Protein AF-A0AAN4MYK6-F1 (afdb_monomer_lite)

Radius of gyration: 25.68 Å; chains: 1; bounding box: 57×17×69 Å

Foldseek 3Di:
DVVVVVVVVVVVVVCVVVVVVVVVVVVVVVDDDPVNVVVVLVVLCVPPPNNQKHAAPAQKWKDDDPDIGGRIAGDDDDPRPIGIDHDDDPDDD

Structure (mmCIF, N/CA/C/O backbone):
data_AF-A0AAN4MYK6-F1
#
_entry.id   AF-A0AAN4MYK6-F1
#
loop_
_atom_site.group_PDB
_atom_site.id
_atom_site.type_symbol
_atom_site.label_atom_id
_atom_site.label_alt_id
_atom_site.label_comp_id
_atom_site.label_asym_id
_atom_site.label_entity_id
_atom_site.label_seq_id
_atom_site.pdbx_PDB_ins_code
_atom_site.Cartn_x
_atom_site.Cartn_y
_atom_site.Cartn_z
_atom_site.occupancy
_atom_site.B_iso_or_equiv
_atom_site.auth_seq_id
_atom_site.auth_comp_id
_atom_site.auth_asym_id
_atom_site.auth_atom_id
_atom_site.pdbx_PDB_model_num
ATOM 1 N N . MET A 1 1 ? -35.687 -0.685 48.990 1.00 57.91 1 MET A N 1
ATOM 2 C CA . MET A 1 1 ? -35.704 -0.632 47.507 1.00 57.91 1 MET A CA 1
ATOM 3 C C . MET A 1 1 ? -34.691 0.355 46.911 1.00 57.91 1 MET A C 1
ATOM 5 O O . MET A 1 1 ? -34.021 -0.022 45.965 1.00 57.91 1 MET A O 1
ATOM 9 N N . LYS A 1 2 ? -34.471 1.549 47.493 1.00 61.38 2 LYS A N 1
ATOM 10 C CA . LYS A 1 2 ? -33.517 2.574 46.998 1.00 61.38 2 LYS A CA 1
ATOM 11 C C . LYS A 1 2 ? -32.081 2.073 46.713 1.00 61.38 2 LYS A C 1
ATOM 13 O O . LYS A 1 2 ? -31.557 2.341 45.642 1.00 61.38 2 LYS A O 1
ATOM 18 N N . LYS A 1 3 ? -31.475 1.268 47.603 1.00 65.88 3 LYS A N 1
ATOM 19 C CA . LYS A 1 3 ? -30.109 0.709 47.427 1.00 65.88 3 LYS A CA 1
ATOM 20 C C . LYS A 1 3 ? -29.921 -0.153 46.165 1.00 65.88 3 LYS A C 1
ATOM 22 O O . LYS A 1 3 ? -28.831 -0.152 45.608 1.00 65.88 3 LYS A O 1
ATOM 27 N N . LYS A 1 4 ? -30.961 -0.860 45.700 1.00 71.44 4 LYS A N 1
ATOM 28 C CA . LYS A 1 4 ? -30.867 -1.703 44.492 1.00 71.44 4 LYS A CA 1
ATOM 29 C C . LYS A 1 4 ? -30.833 -0.869 43.207 1.00 71.44 4 LYS A C 1
ATOM 31 O O . LYS A 1 4 ? -30.152 -1.250 42.266 1.00 71.44 4 LYS A O 1
ATOM 36 N N . TYR A 1 5 ? -31.487 0.293 43.205 1.00 79.75 5 TYR A N 1
ATOM 37 C CA . TYR A 1 5 ? -31.438 1.235 42.085 1.00 79.75 5 TYR A CA 1
ATOM 38 C C . TYR A 1 5 ? -30.071 1.917 41.966 1.00 79.75 5 TYR A C 1
ATOM 40 O O . TYR A 1 5 ? -29.556 2.031 40.863 1.00 79.75 5 TYR A O 1
ATOM 48 N N . TYR A 1 6 ? -29.434 2.284 43.085 1.00 80.94 6 TYR A N 1
ATOM 49 C CA . TYR A 1 6 ? -28.062 2.815 43.062 1.00 80.94 6 TYR A CA 1
ATOM 50 C C . TYR A 1 6 ? -27.041 1.784 42.568 1.00 80.94 6 TYR A C 1
ATOM 52 O O . TYR A 1 6 ? -26.152 2.127 41.795 1.00 80.94 6 TYR A O 1
ATOM 60 N N . ALA A 1 7 ? -27.192 0.519 42.972 1.00 81.56 7 ALA A N 1
ATOM 61 C CA . ALA A 1 7 ? -26.343 -0.563 42.483 1.00 81.56 7 ALA A CA 1
ATOM 62 C C . ALA A 1 7 ? -26.530 -0.803 40.973 1.00 81.56 7 ALA A C 1
ATOM 64 O O . ALA A 1 7 ? -25.549 -0.959 40.252 1.00 81.56 7 ALA A O 1
ATOM 65 N N . ALA A 1 8 ? -27.775 -0.770 40.485 1.00 85.88 8 ALA A N 1
ATOM 66 C CA . ALA A 1 8 ? -28.069 -0.871 39.058 1.00 85.88 8 ALA A CA 1
ATOM 67 C C . ALA A 1 8 ? -27.486 0.309 38.263 1.00 85.88 8 ALA A C 1
ATOM 69 O O . ALA A 1 8 ? -26.904 0.106 37.202 1.00 85.88 8 ALA A O 1
ATOM 70 N N . LEU A 1 9 ? -27.579 1.530 38.796 1.00 89.38 9 LEU A N 1
ATOM 71 C CA . LEU A 1 9 ? -27.024 2.722 38.156 1.00 89.38 9 LEU A CA 1
ATOM 72 C C . LEU A 1 9 ? -25.493 2.642 38.041 1.00 89.38 9 LEU A C 1
ATOM 74 O O . LEU A 1 9 ? -24.943 2.914 36.980 1.00 89.38 9 LEU A O 1
ATOM 78 N N . LEU A 1 10 ? -24.809 2.201 39.103 1.00 88.75 10 LEU A N 1
ATOM 79 C CA . LEU A 1 10 ? -23.362 1.959 39.083 1.00 88.75 10 LEU A CA 1
ATOM 80 C C . LEU A 1 10 ? -22.965 0.892 38.056 1.00 88.75 10 LEU A C 1
ATOM 82 O O . LEU A 1 10 ? -21.993 1.085 37.332 1.00 88.75 10 LEU A O 1
ATOM 86 N N . ALA A 1 11 ? -23.726 -0.200 37.951 1.00 88.50 11 ALA A N 1
ATOM 87 C CA . ALA A 1 11 ? -23.466 -1.240 36.957 1.00 88.50 11 ALA A CA 1
ATOM 88 C C . ALA A 1 11 ? -23.588 -0.708 35.518 1.00 88.50 11 ALA A C 1
ATOM 90 O O . ALA A 1 11 ? -22.723 -0.985 34.692 1.00 88.50 11 ALA A O 1
ATOM 91 N N . VAL A 1 12 ? -24.609 0.109 35.229 1.00 90.69 12 VAL A N 1
ATOM 92 C CA . VAL A 1 12 ? -24.786 0.747 33.911 1.00 90.69 12 VAL A CA 1
ATOM 93 C C . VAL A 1 12 ? -23.625 1.682 33.586 1.00 90.69 12 VAL A C 1
ATOM 95 O O . VAL A 1 12 ? -23.114 1.652 32.470 1.00 90.69 12 VAL A O 1
ATOM 98 N N . VAL A 1 13 ? -23.172 2.473 34.562 1.00 90.88 13 VAL A N 1
ATOM 99 C CA . VAL A 1 13 ? -22.015 3.359 34.395 1.00 90.88 13 VAL A CA 1
ATOM 100 C C . VAL A 1 13 ? -20.766 2.541 34.062 1.00 90.88 13 VAL A C 1
ATOM 102 O O . VAL A 1 13 ? -20.109 2.825 33.066 1.00 90.88 13 VAL A O 1
ATOM 105 N N . VAL A 1 14 ? -20.470 1.480 34.818 1.00 90.06 14 VAL A N 1
ATOM 106 C CA . VAL A 1 14 ? -19.302 0.622 34.551 1.00 90.06 14 VAL A CA 1
ATOM 107 C C . VAL A 1 14 ? -19.367 0.000 33.155 1.00 90.06 14 VAL A C 1
ATOM 109 O O . VAL A 1 14 ? -18.371 0.057 32.444 1.00 90.06 14 VAL A O 1
ATOM 112 N N . ILE A 1 15 ? -20.526 -0.524 32.737 1.00 90.69 15 ILE A N 1
ATOM 113 C CA . ILE A 1 15 ? -20.720 -1.115 31.400 1.00 90.69 15 ILE A CA 1
ATOM 114 C C . ILE A 1 15 ? -20.533 -0.069 30.293 1.00 90.69 15 ILE A C 1
ATOM 116 O O . ILE A 1 15 ? -19.908 -0.355 29.274 1.00 90.69 15 ILE A O 1
ATOM 120 N N . ALA A 1 16 ? -21.044 1.149 30.482 1.00 88.19 16 ALA A N 1
ATOM 121 C CA . ALA A 1 16 ? -20.877 2.229 29.514 1.00 88.19 16 ALA A CA 1
ATOM 122 C C . ALA A 1 16 ? -19.406 2.652 29.388 1.00 88.19 16 ALA A C 1
ATOM 124 O O . ALA A 1 16 ? -18.910 2.827 28.277 1.00 88.19 16 ALA A O 1
ATOM 125 N N . PHE A 1 17 ? -18.688 2.766 30.509 1.00 88.12 17 PHE A N 1
ATOM 126 C CA . PHE A 1 17 ? -17.268 3.114 30.504 1.00 88.12 17 PHE A CA 1
ATOM 127 C C . PHE A 1 17 ? -16.405 2.005 29.896 1.00 88.12 17 PHE A C 1
ATOM 129 O O . PHE A 1 17 ? -15.542 2.302 29.072 1.00 88.12 17 PHE A O 1
ATOM 136 N N . THR A 1 18 ? -16.624 0.736 30.242 1.00 85.69 18 THR A N 1
ATOM 137 C CA . THR A 1 18 ? -15.866 -0.371 29.638 1.00 85.69 18 THR A CA 1
ATOM 138 C C . THR A 1 18 ? -16.193 -0.528 28.157 1.00 85.69 18 THR A C 1
ATOM 140 O O . THR A 1 18 ? -15.274 -0.642 27.352 1.00 85.69 18 THR A O 1
ATOM 143 N N . GLY A 1 19 ? -17.469 -0.429 27.773 1.00 83.12 19 GLY A N 1
ATOM 144 C CA . GLY A 1 19 ? -17.897 -0.449 26.374 1.00 83.12 19 GLY A CA 1
ATOM 145 C C . GLY A 1 19 ? -17.296 0.691 25.547 1.00 83.12 19 GLY A C 1
ATOM 146 O O . GLY A 1 19 ? -16.818 0.455 24.440 1.00 83.12 19 GLY A O 1
ATOM 147 N N . TYR A 1 20 ? -17.241 1.909 26.096 1.00 84.94 20 TYR A N 1
ATOM 148 C CA . TYR A 1 20 ? -16.632 3.059 25.425 1.00 84.94 20 TYR A CA 1
ATOM 149 C C . TYR A 1 20 ? -15.118 2.894 25.235 1.00 84.94 20 TYR A C 1
ATOM 151 O O . TYR A 1 20 ? -14.603 3.175 24.155 1.00 84.94 20 TYR A O 1
ATOM 159 N N . ASN A 1 21 ? -14.404 2.395 26.249 1.00 81.31 21 ASN A N 1
ATOM 160 C CA . ASN A 1 21 ? -12.963 2.152 26.139 1.00 81.31 21 ASN A CA 1
ATOM 161 C C . ASN A 1 21 ? -12.650 1.035 25.133 1.00 81.31 21 ASN A C 1
ATOM 163 O O . ASN A 1 21 ? -11.775 1.212 24.296 1.00 81.31 21 ASN A O 1
ATOM 167 N N . VAL A 1 22 ? -13.411 -0.066 25.141 1.00 83.44 22 VAL A N 1
ATOM 168 C CA . VAL A 1 22 ? -13.265 -1.155 24.158 1.00 83.44 22 VAL A CA 1
ATOM 169 C C . VAL A 1 22 ? -13.581 -0.676 22.738 1.00 83.44 22 VAL A C 1
ATOM 171 O O . VAL A 1 22 ? -12.870 -1.026 21.799 1.00 83.44 22 VAL A O 1
ATOM 174 N N . TYR A 1 23 ? -14.617 0.148 22.557 1.00 77.56 23 TYR A N 1
ATOM 175 C CA . TYR A 1 23 ? -14.930 0.758 21.262 1.00 77.56 23 TYR A CA 1
ATOM 176 C C . TYR A 1 23 ? -13.789 1.653 20.759 1.00 77.56 23 TYR A C 1
ATOM 178 O O . TYR A 1 23 ? -13.393 1.557 19.599 1.00 77.56 23 TYR A O 1
ATOM 186 N N . GLN A 1 24 ? -13.219 2.484 21.635 1.00 76.88 24 GLN A N 1
ATOM 187 C CA . GLN A 1 24 ? -12.080 3.334 21.291 1.00 76.88 24 GLN A CA 1
ATOM 188 C C . GLN A 1 24 ? -10.816 2.523 20.973 1.00 76.88 24 GLN A C 1
ATOM 190 O O . GLN A 1 24 ? -10.134 2.850 20.006 1.00 76.88 24 GLN A O 1
ATOM 195 N N . SER A 1 25 ? -10.528 1.453 21.721 1.00 67.88 25 SER A N 1
ATOM 196 C CA . SER A 1 25 ? -9.400 0.553 21.441 1.00 67.88 25 SER A CA 1
ATOM 197 C C . SER A 1 25 ? -9.558 -0.173 20.104 1.00 67.88 25 SER A C 1
ATOM 199 O O . SER A 1 25 ? -8.632 -0.168 19.305 1.00 67.88 25 SER A O 1
ATOM 201 N N . GLN A 1 26 ? -10.745 -0.700 19.792 1.00 66.31 26 GLN A N 1
ATOM 202 C CA . GLN A 1 26 ? -10.984 -1.361 18.500 1.00 66.31 26 GLN A CA 1
ATOM 203 C C . GLN A 1 26 ? -10.919 -0.389 17.316 1.00 66.31 26 GLN A C 1
ATOM 205 O O . GLN A 1 26 ? -10.490 -0.756 16.226 1.00 66.31 26 GLN A O 1
ATOM 210 N N . LYS A 1 27 ? -11.321 0.868 17.519 1.00 64.06 27 LYS A N 1
ATOM 211 C CA . LYS A 1 27 ? -11.188 1.916 16.503 1.00 64.06 27 LYS A CA 1
ATOM 212 C C . LYS A 1 27 ? -9.724 2.314 16.265 1.00 64.06 27 LYS A C 1
ATOM 214 O O . LYS A 1 27 ? -9.407 2.753 15.165 1.00 64.06 27 LYS A O 1
ATOM 219 N N . ALA A 1 28 ? -8.851 2.149 17.259 1.00 58.66 28 ALA A N 1
ATOM 220 C CA . ALA A 1 28 ? -7.409 2.331 17.107 1.00 58.66 28 ALA A CA 1
ATOM 221 C C . ALA A 1 28 ? -6.730 1.119 16.436 1.00 58.66 28 ALA A C 1
ATOM 223 O O . ALA A 1 28 ? -5.805 1.305 15.660 1.00 5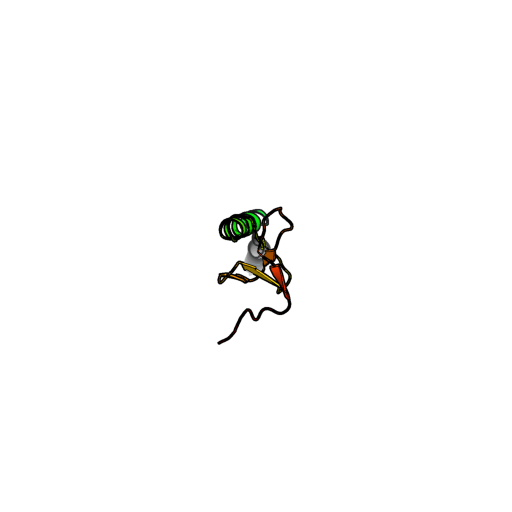8.66 28 ALA A O 1
ATOM 224 N N . ASP A 1 29 ? -7.218 -0.106 16.653 1.00 56.25 29 ASP A N 1
ATOM 225 C CA . ASP A 1 29 ? -6.707 -1.312 15.971 1.00 56.25 29 ASP A CA 1
ATOM 226 C C . ASP A 1 29 ? -7.125 -1.415 14.491 1.00 56.25 29 ASP A C 1
ATOM 228 O O . ASP A 1 29 ? -6.529 -2.164 13.720 1.00 56.25 29 ASP A O 1
ATOM 232 N N . ALA A 1 30 ? -8.129 -0.645 14.058 1.00 57.06 30 ALA A N 1
ATOM 233 C CA . ALA A 1 30 ? -8.522 -0.562 12.650 1.00 57.06 30 ALA A CA 1
ATOM 234 C C . ALA A 1 30 ? -7.539 0.252 11.783 1.00 57.06 30 ALA A C 1
ATOM 236 O O . ALA A 1 30 ? -7.652 0.232 10.557 1.00 57.06 30 ALA A O 1
ATOM 237 N N . SER A 1 31 ? -6.576 0.958 12.388 1.00 58.50 31 SER A N 1
ATOM 238 C CA . SER A 1 31 ? -5.445 1.524 11.653 1.00 58.50 31 SER A CA 1
ATOM 239 C C . SER A 1 31 ? -4.317 0.502 11.615 1.00 58.50 31 SER A C 1
ATOM 241 O O . SER A 1 31 ? -3.641 0.278 12.619 1.00 58.50 31 SER A O 1
ATOM 243 N N . LEU A 1 32 ? -4.108 -0.114 10.450 1.00 63.84 32 LEU A N 1
ATOM 244 C CA . LEU A 1 32 ? -2.860 -0.813 10.158 1.00 63.84 32 LEU A CA 1
ATOM 245 C C . LEU A 1 32 ? -1.701 0.131 10.502 1.00 63.84 32 LEU A C 1
ATOM 247 O O . LEU A 1 32 ? -1.674 1.268 10.039 1.00 63.84 32 LEU A O 1
ATOM 251 N N . SER A 1 33 ? -0.792 -0.317 11.367 1.00 72.44 33 SER A N 1
ATOM 252 C CA . SER A 1 33 ? 0.356 0.489 11.782 1.00 72.44 33 SER A CA 1
ATOM 253 C C . SER A 1 33 ? 1.193 0.872 10.562 1.00 72.44 33 SER A C 1
ATOM 255 O O . SER A 1 33 ? 1.483 0.006 9.734 1.00 72.44 33 SER A O 1
ATOM 257 N N . ASP A 1 34 ? 1.655 2.123 10.499 1.00 68.88 34 ASP A N 1
ATOM 258 C CA . ASP A 1 34 ? 2.587 2.602 9.466 1.00 68.88 34 ASP A CA 1
ATOM 259 C C . ASP A 1 34 ? 3.800 1.669 9.308 1.00 68.88 34 ASP A C 1
ATOM 261 O O . ASP A 1 34 ? 4.306 1.458 8.210 1.00 68.88 34 ASP A O 1
ATOM 265 N N . LEU A 1 35 ? 4.227 1.028 10.402 1.00 68.00 35 LEU A N 1
ATOM 266 C CA . LEU A 1 35 ? 5.329 0.070 10.403 1.00 68.00 35 LEU A CA 1
ATOM 267 C C . LEU A 1 35 ? 4.954 -1.278 9.760 1.00 68.00 35 LEU A C 1
ATOM 269 O O . LEU A 1 35 ? 5.780 -1.904 9.100 1.00 68.00 35 LEU A O 1
ATOM 273 N N . ALA A 1 36 ? 3.710 -1.730 9.934 1.00 73.88 36 ALA A N 1
ATOM 274 C CA . ALA A 1 36 ? 3.210 -2.927 9.262 1.00 73.88 36 ALA A CA 1
ATOM 275 C C . ALA A 1 36 ? 3.054 -2.685 7.753 1.00 73.88 36 ALA A C 1
ATOM 277 O O . ALA A 1 36 ? 3.386 -3.562 6.960 1.00 73.88 36 ALA A O 1
ATOM 278 N N . MET A 1 37 ? 2.618 -1.487 7.360 1.00 68.62 37 MET A N 1
ATOM 279 C CA . MET A 1 37 ? 2.494 -1.088 5.958 1.00 68.62 37 MET A CA 1
ATOM 280 C C . MET A 1 37 ? 3.864 -0.936 5.279 1.00 68.62 37 MET A C 1
ATOM 282 O O . MET A 1 37 ? 4.067 -1.497 4.207 1.00 68.62 37 MET A O 1
ATOM 286 N N . ALA A 1 38 ? 4.843 -0.310 5.940 1.00 72.31 38 ALA A N 1
ATOM 287 C CA . ALA A 1 38 ? 6.206 -0.175 5.416 1.00 72.31 38 ALA A CA 1
ATOM 288 C C . ALA A 1 38 ? 6.883 -1.530 5.143 1.00 72.31 38 ALA A C 1
ATOM 290 O O . ALA A 1 38 ? 7.620 -1.677 4.171 1.00 72.31 38 ALA A O 1
ATOM 291 N N . ASN A 1 39 ? 6.615 -2.549 5.965 1.00 70.62 39 ASN A N 1
ATOM 292 C CA . ASN A 1 39 ? 7.135 -3.898 5.730 1.00 70.62 39 ASN A CA 1
ATOM 293 C C . ASN A 1 39 ? 6.472 -4.578 4.522 1.00 70.62 39 ASN A C 1
ATOM 295 O O . ASN A 1 39 ? 7.134 -5.334 3.812 1.00 70.62 39 ASN A O 1
ATOM 299 N N . VAL A 1 40 ? 5.187 -4.305 4.274 1.00 75.06 40 VAL A N 1
ATOM 300 C CA . VAL A 1 40 ? 4.470 -4.786 3.081 1.00 75.06 40 VAL A CA 1
ATOM 301 C C . VAL A 1 40 ? 4.979 -4.079 1.827 1.00 75.06 40 VAL A C 1
ATOM 303 O O . VAL A 1 40 ? 5.238 -4.736 0.824 1.00 75.06 40 VAL A O 1
ATOM 306 N N . GLU A 1 41 ? 5.202 -2.769 1.889 1.00 67.12 41 GLU A N 1
ATOM 307 C CA . GLU A 1 41 ? 5.788 -1.999 0.787 1.00 67.12 41 GLU A CA 1
ATOM 308 C C . GLU A 1 41 ? 7.236 -2.410 0.494 1.00 67.12 41 GLU A C 1
ATOM 310 O O . GLU A 1 41 ? 7.625 -2.504 -0.670 1.00 67.12 41 GLU A O 1
ATOM 315 N N . ALA A 1 42 ? 8.039 -2.695 1.524 1.00 68.62 42 ALA A N 1
ATOM 316 C CA . ALA A 1 42 ? 9.403 -3.194 1.360 1.00 68.62 42 ALA A CA 1
ATOM 317 C C . ALA A 1 42 ? 9.425 -4.600 0.742 1.00 68.62 42 ALA A C 1
ATOM 319 O O . ALA A 1 42 ? 10.263 -4.879 -0.116 1.00 68.62 42 ALA A O 1
ATOM 320 N N . LEU A 1 43 ? 8.489 -5.470 1.140 1.00 73.00 43 LEU A N 1
ATOM 321 C CA . LEU A 1 43 ? 8.332 -6.789 0.533 1.00 73.00 43 LEU A CA 1
ATOM 322 C C . LEU A 1 43 ? 7.912 -6.676 -0.937 1.00 73.00 43 LEU A C 1
ATOM 324 O O . LEU A 1 43 ? 8.512 -7.331 -1.782 1.00 73.00 43 LEU A O 1
ATOM 328 N N . ALA A 1 44 ? 6.949 -5.802 -1.248 1.00 67.31 44 ALA A N 1
ATOM 329 C CA . ALA A 1 44 ? 6.501 -5.569 -2.617 1.00 67.31 44 ALA A CA 1
ATOM 330 C C . ALA A 1 44 ? 7.642 -5.033 -3.493 1.00 67.31 44 ALA A C 1
ATOM 332 O O . ALA A 1 44 ? 7.920 -5.622 -4.531 1.00 67.31 44 ALA A O 1
ATOM 333 N N . ASN A 1 45 ? 8.372 -4.000 -3.051 1.00 66.38 45 ASN A N 1
ATOM 334 C CA . ASN A 1 45 ? 9.528 -3.466 -3.784 1.00 66.38 45 ASN A CA 1
ATOM 335 C C . ASN A 1 45 ? 10.638 -4.509 -4.013 1.00 66.38 45 ASN A C 1
ATOM 337 O O . ASN A 1 45 ? 11.312 -4.462 -5.039 1.00 66.38 45 ASN A O 1
ATOM 341 N N . GLY A 1 46 ? 10.819 -5.470 -3.102 1.00 64.12 46 GLY A N 1
ATOM 342 C CA . GLY A 1 46 ? 11.791 -6.556 -3.266 1.00 64.12 46 GLY A CA 1
ATOM 343 C C . GLY A 1 46 ? 11.480 -7.520 -4.421 1.00 64.12 46 GLY A C 1
ATOM 344 O O . GLY A 1 46 ? 12.401 -8.131 -4.961 1.00 64.12 46 GLY A O 1
ATOM 345 N N . GLU A 1 47 ? 10.213 -7.638 -4.830 1.00 67.56 47 GLU A N 1
ATOM 346 C CA . GLU A 1 47 ? 9.775 -8.502 -5.941 1.00 67.56 47 GLU A CA 1
ATOM 347 C C . GLU A 1 47 ? 9.729 -7.773 -7.301 1.00 67.56 47 GLU A C 1
ATOM 349 O O . GLU A 1 47 ? 9.523 -8.394 -8.350 1.00 67.56 47 GLU A O 1
ATOM 354 N N . LEU A 1 48 ? 9.956 -6.456 -7.312 1.00 73.81 48 LEU A N 1
ATOM 355 C CA . LEU A 1 48 ? 9.848 -5.606 -8.495 1.00 73.81 48 LEU A CA 1
ATOM 356 C C . LEU A 1 48 ? 11.149 -5.589 -9.315 1.00 73.81 48 LEU A C 1
ATOM 358 O O . LEU A 1 48 ? 12.099 -4.873 -9.003 1.00 73.81 48 LEU A O 1
ATOM 362 N N . SER A 1 49 ? 11.178 -6.374 -10.397 1.00 72.25 49 SER A N 1
ATOM 363 C CA . SER A 1 49 ? 12.170 -6.362 -11.489 1.00 72.25 49 SER A CA 1
ATOM 364 C C . SER A 1 49 ? 13.623 -6.058 -11.086 1.00 72.25 49 SER A C 1
ATOM 366 O O . SER A 1 49 ? 14.290 -5.256 -11.745 1.00 72.25 49 SER A O 1
ATOM 368 N N . ASN A 1 50 ? 14.130 -6.665 -10.008 1.00 75.69 50 ASN A N 1
ATOM 369 C CA . ASN A 1 50 ? 15.503 -6.452 -9.532 1.00 75.69 50 ASN A CA 1
ATOM 370 C C . ASN A 1 50 ? 15.880 -4.970 -9.291 1.00 75.69 50 ASN A C 1
ATOM 372 O O . ASN A 1 50 ? 17.052 -4.610 -9.394 1.00 75.69 50 ASN A O 1
ATOM 376 N N . GLY A 1 51 ? 14.907 -4.120 -8.949 1.00 78.00 51 GLY A N 1
ATOM 377 C CA . GLY A 1 51 ? 15.121 -2.692 -8.707 1.00 78.00 51 GLY A CA 1
ATOM 378 C C . GLY A 1 51 ? 14.963 -1.804 -9.940 1.00 78.00 51 GLY A C 1
ATOM 379 O O . GLY A 1 51 ? 15.366 -0.655 -9.893 1.00 78.00 51 GLY A O 1
ATOM 380 N N . ASN A 1 52 ? 14.381 -2.298 -11.034 1.00 84.94 52 ASN A N 1
ATOM 381 C CA . ASN A 1 52 ? 14.038 -1.475 -12.203 1.00 84.94 52 ASN A CA 1
ATOM 382 C C . ASN A 1 52 ? 12.648 -0.819 -12.112 1.00 84.94 52 ASN A C 1
ATOM 384 O O . ASN A 1 52 ? 12.296 0.032 -12.937 1.00 84.94 52 ASN A O 1
ATOM 388 N N . CYS A 1 53 ? 11.857 -1.229 -11.126 1.00 88.12 53 CYS A N 1
ATOM 389 C CA . CYS A 1 53 ? 10.521 -0.728 -10.856 1.00 88.12 53 CYS A CA 1
ATOM 390 C C . CYS A 1 53 ? 10.391 -0.420 -9.364 1.00 88.12 53 CYS A C 1
ATOM 392 O O . CYS A 1 53 ? 10.972 -1.128 -8.543 1.00 88.12 53 CYS A O 1
ATOM 394 N N . GLU A 1 54 ? 9.591 0.583 -9.024 1.00 87.50 54 GLU A N 1
ATOM 395 C CA . GLU A 1 54 ? 9.244 0.922 -7.643 1.00 87.50 54 GLU A CA 1
ATOM 396 C C . GLU A 1 54 ? 7.726 0.948 -7.456 1.00 87.50 54 GLU A C 1
ATOM 398 O O . GLU A 1 54 ? 6.976 1.154 -8.414 1.00 87.50 54 GLU A O 1
ATOM 403 N N . GLY A 1 55 ? 7.269 0.704 -6.227 1.00 83.94 55 GLY A N 1
ATOM 404 C CA . GLY A 1 55 ? 5.851 0.750 -5.878 1.00 83.94 55 GLY A CA 1
ATOM 405 C C . GLY A 1 55 ? 5.259 2.149 -6.079 1.00 83.94 55 GLY A C 1
ATOM 406 O O . GLY A 1 55 ? 5.806 3.139 -5.603 1.00 83.94 55 GLY A O 1
ATOM 407 N N . SER A 1 56 ? 4.112 2.224 -6.752 1.00 82.62 56 SER A N 1
ATOM 408 C CA . SER A 1 56 ? 3.390 3.463 -7.047 1.00 82.62 56 SER A CA 1
ATOM 409 C C . SER A 1 56 ? 1.925 3.348 -6.641 1.00 82.62 56 SER A C 1
ATOM 411 O O . SER A 1 56 ? 1.256 2.349 -6.900 1.00 82.62 56 SER A O 1
ATOM 413 N N . TRP A 1 57 ? 1.410 4.411 -6.028 1.00 77.62 57 TRP A N 1
ATOM 414 C CA . TRP A 1 57 ? -0.000 4.537 -5.643 1.00 77.62 57 TRP A CA 1
ATOM 415 C C . TRP A 1 57 ? -0.893 5.011 -6.790 1.00 77.62 57 TRP A C 1
ATOM 417 O O . TRP A 1 57 ? -2.123 4.948 -6.702 1.00 77.62 57 TRP A O 1
ATOM 427 N N . SER A 1 58 ? -0.284 5.500 -7.867 1.00 73.38 58 SER A N 1
ATOM 428 C CA . SER A 1 58 ? -0.983 5.774 -9.113 1.00 73.38 58 S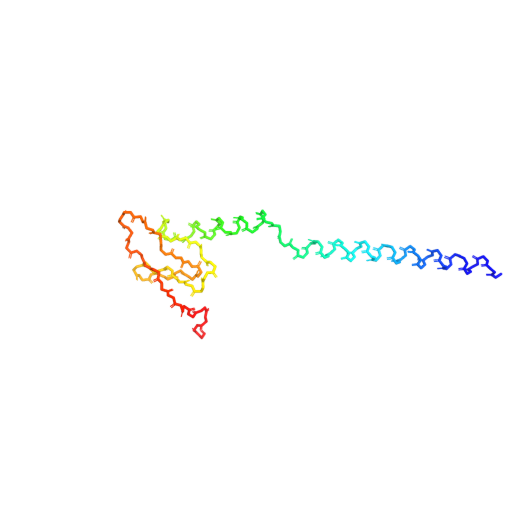ER A CA 1
ATOM 429 C C . SER A 1 58 ? -1.359 4.434 -9.747 1.00 73.38 58 SER A C 1
ATOM 431 O O . SER A 1 58 ? -0.604 3.471 -9.641 1.00 73.38 58 SER A O 1
ATOM 433 N N . GLN A 1 59 ? -2.525 4.339 -10.394 1.00 72.81 59 GLN A N 1
ATOM 434 C CA . GLN A 1 59 ? -2.977 3.139 -11.133 1.00 72.81 59 GLN A CA 1
ATOM 435 C C . GLN A 1 59 ? -2.158 2.943 -12.427 1.00 72.81 59 GLN A C 1
ATOM 437 O O . GLN A 1 59 ? -2.673 2.909 -13.550 1.00 72.81 59 GLN A O 1
ATOM 442 N N . GLU A 1 60 ? -0.849 2.901 -12.246 1.00 86.06 60 GLU A N 1
ATOM 443 C CA . GLU A 1 60 ? 0.203 2.788 -13.229 1.00 86.06 60 GLU A CA 1
ATOM 444 C C . GLU A 1 60 ? 0.841 1.409 -13.113 1.00 86.06 60 GLU A C 1
ATOM 446 O O . GLU A 1 60 ? 0.717 0.711 -12.096 1.00 86.06 60 GLU A O 1
ATOM 451 N N . CYS A 1 61 ? 1.536 1.024 -14.173 1.00 87.81 61 CYS A N 1
ATOM 452 C CA . CYS A 1 61 ? 2.331 -0.182 -14.165 1.00 87.81 61 CYS A CA 1
ATOM 453 C C . CYS A 1 61 ? 3.722 0.037 -14.696 1.00 87.81 61 CYS A C 1
ATOM 455 O O . CYS A 1 61 ? 3.926 0.745 -15.684 1.00 87.81 61 CYS A O 1
ATOM 457 N N . CYS A 1 62 ? 4.647 -0.705 -14.104 1.00 90.31 62 CYS A N 1
ATOM 458 C CA . CYS A 1 62 ? 5.980 -0.864 -14.621 1.00 90.31 62 CYS A CA 1
ATOM 459 C C . CYS A 1 62 ? 6.008 -2.109 -15.503 1.00 90.31 62 CYS A C 1
ATOM 461 O O . CYS A 1 62 ? 5.684 -3.217 -15.057 1.00 90.31 62 CYS A O 1
ATOM 463 N N . LYS A 1 63 ? 6.371 -1.934 -16.771 1.00 89.19 63 LYS A N 1
ATOM 464 C CA . LYS A 1 63 ? 6.496 -3.036 -17.720 1.00 89.19 63 LYS A CA 1
ATOM 465 C C . LYS A 1 63 ? 7.956 -3.244 -18.089 1.00 89.19 63 LYS A C 1
ATOM 467 O O . LYS A 1 63 ? 8.604 -2.310 -18.550 1.00 89.19 63 LYS A O 1
ATOM 472 N N . CYS A 1 64 ? 8.428 -4.474 -17.923 1.00 88.56 64 CYS A N 1
ATOM 473 C CA . CYS A 1 64 ? 9.791 -4.905 -18.219 1.00 88.56 64 CYS A CA 1
ATOM 474 C C . CYS A 1 64 ? 9.716 -6.137 -19.118 1.00 88.56 64 CYS A C 1
ATOM 476 O O . CYS A 1 64 ? 9.254 -7.189 -18.677 1.00 88.56 64 CYS A O 1
ATOM 478 N N . ASP A 1 65 ? 10.122 -6.017 -20.382 1.00 85.38 65 ASP A N 1
ATOM 479 C CA . ASP A 1 65 ? 10.002 -7.088 -21.379 1.00 85.38 65 ASP A CA 1
ATOM 480 C C . ASP A 1 65 ? 8.569 -7.676 -21.458 1.00 85.38 65 ASP A C 1
ATOM 482 O O . ASP A 1 65 ? 7.640 -7.015 -21.939 1.00 85.38 65 ASP A O 1
ATOM 486 N N . TYR A 1 66 ? 8.377 -8.911 -20.974 1.00 81.06 66 TYR A N 1
ATOM 487 C CA . TYR A 1 66 ? 7.093 -9.629 -20.918 1.00 81.06 66 TYR A CA 1
ATOM 488 C C . TYR A 1 66 ? 6.451 -9.643 -19.522 1.00 81.06 66 TYR A C 1
ATOM 490 O O . TYR A 1 66 ? 5.391 -10.242 -19.344 1.00 81.06 66 TYR A O 1
ATOM 498 N N . ILE A 1 67 ? 7.083 -9.010 -18.534 1.00 82.75 67 ILE A N 1
ATOM 499 C CA . ILE A 1 67 ? 6.606 -8.939 -17.154 1.00 82.75 67 ILE A CA 1
ATOM 500 C C . ILE A 1 67 ? 5.880 -7.613 -16.938 1.00 82.75 67 ILE A C 1
ATOM 502 O O . ILE A 1 67 ? 6.276 -6.563 -17.453 1.00 82.75 67 ILE A O 1
ATOM 506 N N . HIS A 1 68 ? 4.798 -7.674 -16.168 1.00 84.62 68 HIS A N 1
ATOM 507 C CA . HIS A 1 68 ? 3.939 -6.542 -15.876 1.00 84.62 68 HIS A CA 1
ATOM 508 C C . HIS A 1 68 ? 3.705 -6.434 -14.369 1.00 84.62 68 HIS A C 1
ATOM 510 O O . HIS A 1 68 ? 3.133 -7.344 -13.771 1.00 84.62 68 HIS A O 1
ATOM 516 N N . TYR A 1 69 ? 4.133 -5.322 -13.774 1.00 84.94 69 TYR A N 1
ATOM 517 C CA . TYR A 1 69 ? 3.951 -5.030 -12.356 1.00 84.94 69 TYR A CA 1
ATOM 518 C C . TYR A 1 69 ? 2.896 -3.943 -12.183 1.00 84.94 69 TYR A C 1
ATOM 520 O O . TYR A 1 69 ? 3.091 -2.812 -12.623 1.00 84.94 69 TYR A O 1
ATOM 528 N N . THR A 1 70 ? 1.773 -4.287 -11.560 1.00 85.00 70 THR A N 1
ATOM 529 C CA . THR A 1 70 ? 0.702 -3.340 -11.223 1.00 85.00 70 THR A CA 1
ATOM 530 C C . THR A 1 70 ? 1.050 -2.533 -9.978 1.00 85.00 70 THR A C 1
ATOM 532 O O . THR A 1 70 ? 1.717 -3.076 -9.100 1.00 85.00 70 THR A O 1
ATOM 535 N N . TYR A 1 71 ? 0.534 -1.304 -9.858 1.00 83.50 71 TYR A N 1
ATOM 536 C CA . TYR A 1 71 ? 0.888 -0.388 -8.760 1.00 83.50 71 TYR A CA 1
ATOM 537 C C . TYR A 1 71 ? 2.400 -0.163 -8.690 1.00 83.50 71 TYR A C 1
ATOM 539 O O . TYR A 1 71 ? 3.010 -0.216 -7.624 1.00 83.50 71 TYR A O 1
ATOM 547 N N . ALA A 1 72 ? 3.019 0.026 -9.853 1.00 87.88 72 ALA A N 1
ATOM 548 C CA . ALA A 1 72 ? 4.449 0.251 -9.959 1.00 87.88 72 ALA A CA 1
ATOM 549 C C . ALA A 1 72 ? 4.758 1.247 -11.076 1.00 87.88 72 ALA A C 1
ATOM 551 O O . ALA A 1 72 ? 4.034 1.318 -12.068 1.00 87.88 72 ALA A O 1
ATOM 552 N N . CYS A 1 73 ? 5.853 1.983 -10.945 1.00 88.38 73 CYS A N 1
ATOM 553 C CA . CYS A 1 73 ? 6.423 2.812 -12.003 1.00 88.38 73 CYS A CA 1
ATOM 554 C C . CYS A 1 73 ? 7.861 2.373 -12.298 1.00 88.38 73 CYS A C 1
ATOM 556 O O . CYS A 1 73 ? 8.528 1.755 -11.468 1.00 88.38 73 CYS A O 1
ATOM 558 N N . ALA A 1 74 ? 8.322 2.634 -13.519 1.00 89.56 74 ALA A N 1
ATOM 559 C CA . ALA A 1 74 ? 9.717 2.431 -13.879 1.00 89.56 74 ALA A CA 1
ATOM 560 C C . ALA A 1 74 ? 10.570 3.547 -13.281 1.00 89.56 74 ALA A C 1
ATOM 562 O O . ALA A 1 74 ? 10.213 4.721 -13.386 1.00 89.56 74 ALA A O 1
ATOM 563 N N . ILE A 1 75 ? 11.709 3.177 -12.699 1.00 87.69 75 ILE A N 1
ATOM 564 C CA . ILE A 1 75 ? 12.659 4.153 -12.166 1.00 87.69 75 ILE A CA 1
ATOM 565 C C . ILE A 1 75 ? 13.695 4.553 -13.216 1.00 87.69 75 ILE A C 1
ATOM 567 O O . ILE A 1 75 ? 14.103 3.756 -14.061 1.00 87.69 75 ILE A O 1
ATOM 571 N N . GLU A 1 76 ? 14.174 5.789 -13.157 1.00 84.12 76 GLU A N 1
ATOM 572 C CA . GLU A 1 76 ? 15.184 6.278 -14.094 1.00 84.12 76 GLU A CA 1
ATOM 573 C C . GLU A 1 76 ? 16.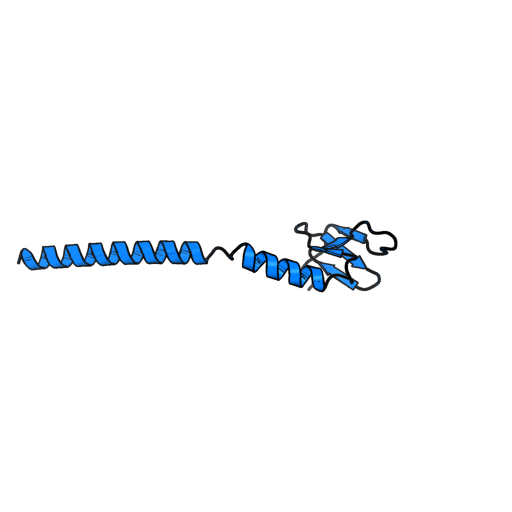593 5.850 -13.659 1.00 84.12 76 GLU A C 1
ATOM 575 O O . GLU A 1 76 ? 17.327 6.599 -13.015 1.00 84.12 76 GLU A O 1
ATOM 580 N N . VAL A 1 77 ? 16.988 4.624 -14.018 1.00 79.38 77 VAL A N 1
ATOM 581 C CA . VAL A 1 77 ? 18.353 4.114 -13.804 1.00 79.38 77 VAL A CA 1
ATOM 582 C C . VAL A 1 77 ? 19.030 3.738 -15.120 1.00 79.38 77 VAL A C 1
ATOM 584 O O . VAL A 1 77 ? 18.400 3.268 -16.068 1.00 79.38 77 VAL A O 1
ATOM 587 N N . THR A 1 78 ? 20.344 3.961 -15.198 1.00 78.44 78 THR A N 1
ATOM 588 C CA . THR A 1 78 ? 21.147 3.661 -16.391 1.00 78.44 78 THR A CA 1
ATOM 589 C C . THR A 1 78 ? 21.057 2.176 -16.740 1.00 78.44 78 THR A C 1
ATOM 591 O O . THR A 1 78 ? 21.486 1.330 -15.960 1.00 78.44 78 THR A O 1
ATOM 594 N N . GLY A 1 79 ? 20.541 1.864 -17.931 1.00 79.44 79 GLY A N 1
ATOM 595 C CA . GLY A 1 79 ? 20.343 0.484 -18.383 1.00 79.44 79 GLY A CA 1
ATOM 596 C C . GLY A 1 79 ? 18.977 -0.111 -18.034 1.00 79.44 79 GLY A C 1
ATOM 597 O O . GLY A 1 79 ? 18.752 -1.280 -18.337 1.00 79.44 79 GLY A O 1
ATOM 598 N N . ASN A 1 80 ? 18.060 0.671 -17.452 1.00 85.06 80 ASN A N 1
ATOM 599 C CA . ASN A 1 80 ? 16.677 0.245 -17.293 1.00 85.06 80 ASN A CA 1
ATOM 600 C C . ASN A 1 80 ? 15.971 0.171 -18.654 1.00 85.06 80 ASN A C 1
ATOM 602 O O . ASN A 1 80 ? 15.915 1.160 -19.384 1.00 85.06 80 ASN A O 1
ATOM 606 N N . SER A 1 81 ? 15.422 -0.994 -18.989 1.00 87.31 81 SER A N 1
ATOM 607 C CA . SER A 1 81 ? 14.558 -1.191 -20.159 1.00 87.31 81 SER A CA 1
ATOM 608 C C . SER A 1 81 ? 13.069 -1.047 -19.832 1.00 87.31 81 SER A C 1
ATOM 610 O O . SER A 1 81 ? 12.233 -1.103 -20.737 1.00 87.31 81 SER A O 1
ATOM 612 N N . CYS A 1 82 ? 12.725 -0.883 -18.554 1.00 90.12 82 CYS A N 1
ATOM 613 C CA . CYS A 1 82 ? 11.348 -0.804 -18.102 1.00 90.12 82 CYS A CA 1
ATOM 614 C C . CYS A 1 82 ? 10.742 0.581 -18.333 1.00 90.12 82 CYS A C 1
ATOM 616 O O . CYS A 1 82 ? 11.440 1.594 -18.334 1.00 90.12 82 CYS A O 1
ATOM 618 N N . TYR A 1 83 ? 9.422 0.629 -18.500 1.00 90.12 83 TYR A N 1
ATOM 619 C CA . TYR A 1 83 ? 8.688 1.879 -18.698 1.00 90.12 83 TYR A CA 1
ATOM 620 C C . TYR A 1 83 ? 7.341 1.883 -17.972 1.00 90.12 83 TYR A C 1
ATOM 622 O O . TYR A 1 83 ? 6.732 0.832 -17.754 1.00 90.12 83 TYR A O 1
ATOM 630 N N . THR A 1 84 ? 6.881 3.084 -17.610 1.00 90.62 84 THR A N 1
ATOM 631 C CA . THR A 1 84 ? 5.607 3.301 -16.914 1.00 90.62 84 THR A CA 1
ATOM 632 C C . THR A 1 84 ? 4.454 3.422 -17.909 1.00 90.62 84 THR A C 1
ATOM 634 O O . THR A 1 84 ? 4.545 4.151 -18.898 1.00 90.62 84 THR A O 1
ATOM 637 N N . VAL A 1 85 ? 3.349 2.731 -17.636 1.00 88.62 85 VAL A N 1
ATOM 638 C CA . VAL A 1 85 ? 2.098 2.800 -18.405 1.00 88.62 85 VAL A CA 1
ATOM 639 C C . VAL A 1 85 ? 0.969 3.248 -17.486 1.00 88.62 85 VAL A C 1
ATOM 641 O O . VAL A 1 85 ? 0.800 2.696 -16.403 1.00 88.62 85 VAL A O 1
ATOM 644 N N . SER A 1 86 ? 0.179 4.231 -17.918 1.00 86.19 86 SER A N 1
ATOM 645 C CA . SER A 1 86 ? -1.001 4.705 -17.192 1.00 86.19 86 SER A CA 1
ATOM 646 C C . SER A 1 86 ? -2.270 3.956 -17.609 1.00 86.19 86 SER A C 1
ATOM 648 O O . SER A 1 86 ? -2.387 3.477 -18.738 1.00 86.19 86 SER A O 1
ATOM 650 N N . GLY A 1 87 ? -3.244 3.863 -16.698 1.00 74.88 87 GLY A N 1
ATOM 651 C CA . GLY A 1 87 ? -4.545 3.254 -16.996 1.00 74.88 87 GLY A CA 1
ATOM 652 C C . GLY A 1 87 ? -4.501 1.729 -17.054 1.00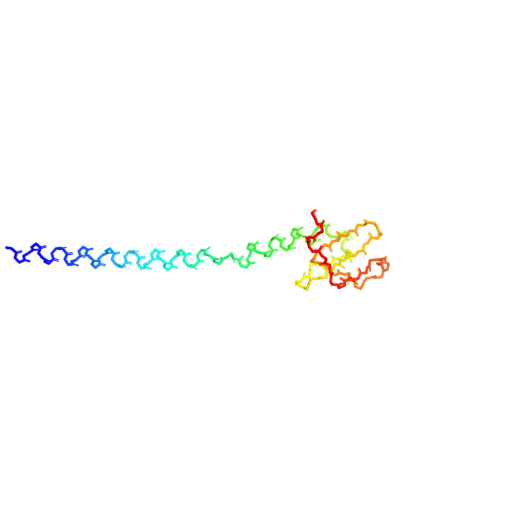 74.88 87 GLY A C 1
ATOM 653 O O . GLY A 1 87 ? -5.234 1.110 -17.826 1.00 74.88 87 GLY A O 1
ATOM 654 N N . CYS A 1 88 ? -3.643 1.116 -16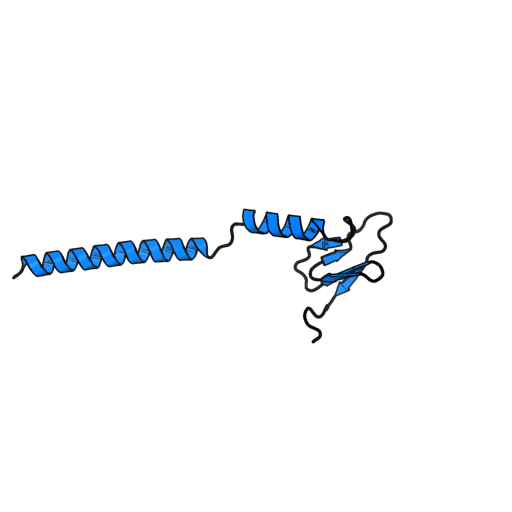.245 1.00 77.81 88 CYS A N 1
ATOM 655 C CA . CYS A 1 88 ? -3.618 -0.327 -16.130 1.00 77.81 88 CYS A CA 1
ATOM 656 C C . CYS A 1 88 ? -4.908 -0.864 -15.525 1.00 77.81 88 CYS A C 1
ATOM 658 O O . CYS A 1 88 ? -5.310 -0.491 -14.423 1.00 77.81 88 CYS A O 1
ATOM 660 N N . SER A 1 89 ? -5.543 -1.804 -16.218 1.00 69.25 89 SER A N 1
ATOM 661 C CA . SER A 1 89 ? -6.657 -2.537 -15.640 1.00 69.25 89 SER A CA 1
ATOM 662 C C . SER A 1 89 ? -6.131 -3.496 -14.568 1.00 69.25 89 SER A C 1
ATOM 664 O O . SER A 1 89 ? -5.519 -4.513 -14.892 1.00 69.25 89 SER A O 1
ATOM 666 N N . HIS A 1 90 ? -6.433 -3.217 -13.302 1.00 61.84 90 HIS A N 1
ATOM 667 C CA . HIS A 1 90 ? -6.230 -4.161 -12.191 1.00 61.84 90 HIS A CA 1
ATOM 668 C C . HIS A 1 90 ? -7.093 -5.427 -12.311 1.00 61.84 90 HIS A C 1
ATOM 670 O O . HIS A 1 90 ? -6.878 -6.400 -11.597 1.00 61.84 90 HIS A O 1
ATOM 676 N N . TYR A 1 91 ? -8.055 -5.409 -13.234 1.00 53.66 91 TYR A N 1
ATOM 677 C CA . TYR A 1 91 ? -8.994 -6.479 -13.513 1.00 53.66 91 TYR A CA 1
ATOM 678 C C . TYR A 1 91 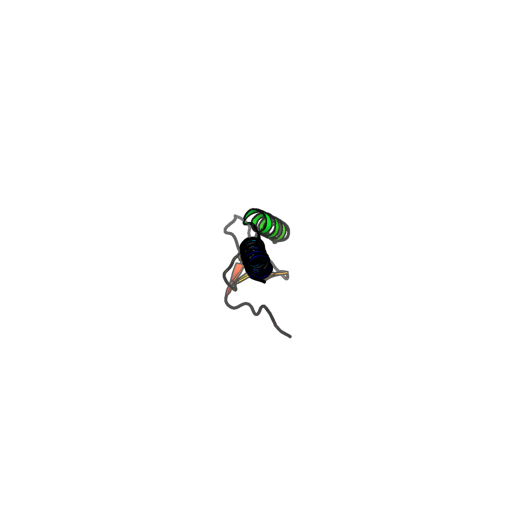? -9.226 -6.535 -15.023 1.00 53.66 91 TYR A C 1
ATOM 680 O O . TYR A 1 91 ? -9.948 -5.705 -15.573 1.00 53.66 91 TYR A O 1
ATOM 688 N N . THR A 1 92 ? -8.620 -7.497 -15.713 1.00 43.56 92 THR A N 1
ATOM 689 C CA . THR A 1 92 ? -9.163 -7.971 -16.993 1.00 43.56 92 THR A CA 1
ATOM 690 C C . THR A 1 92 ? -9.524 -9.438 -16.828 1.00 43.56 92 THR A C 1
ATOM 692 O O . THR A 1 92 ? -8.669 -10.297 -16.978 1.00 43.56 92 THR A O 1
ATOM 695 N N . ASN A 1 93 ? -10.811 -9.652 -16.517 1.00 41.84 93 ASN A N 1
ATOM 696 C CA . ASN A 1 93 ? -11.541 -10.920 -16.353 1.00 41.84 93 ASN A CA 1
ATOM 697 C C . ASN A 1 93 ? -11.034 -11.888 -15.277 1.00 41.84 93 ASN A C 1
ATOM 699 O O . ASN A 1 93 ? -10.005 -12.558 -15.492 1.00 41.84 93 ASN A O 1
#

InterPro domains:
  IPR025905 NVEALA protein [PF14055] (4-53)

Sequence (93 aa):
MKKKYYAALLAVVVIAFTGYNVYQSQKADASLSDLAMANVEALANGELSNGNCEGSWSQECCKCDYIHYTYACAIEVTGNSCYTVSGCSHYTN

pLDDT: mean 77.37, std 11.2, range [41.84, 90.88]

Secondary structure (DSSP, 8-state):
-HHHHHHHHHHHHHHHHHHHHHHHHHHHHTS--HHHHHHHHHHHHHHSGGGTEEE-SSSEEEEETTEEEESEEE---TT---EEEES--S---

Organism: NCBI:txid1339295